Protein AF-A0A5K1HTZ8-F1 (afdb_monomer_lite)

Foldseek 3Di:
DQAAWPDKAFDADPVRHGPPDIDTHHPDPVSVVVCQVVQAQDDDPNDGDHDDD

Structure (mmCIF, N/CA/C/O backbone):
data_AF-A0A5K1HTZ8-F1
#
_entry.id   AF-A0A5K1HTZ8-F1
#
loop_
_atom_site.group_PDB
_atom_site.id
_atom_site.type_symbol
_atom_site.label_atom_id
_atom_site.label_alt_id
_atom_site.label_comp_id
_atom_site.label_asym_id
_atom_site.label_entity_id
_atom_site.label_seq_id
_atom_site.pdbx_PDB_ins_code
_atom_site.Cartn_x
_atom_site.Cartn_y
_atom_site.Cartn_z
_atom_site.occupancy
_atom_site.B_iso_or_equiv
_atom_site.auth_seq_id
_atom_site.auth_comp_id
_atom_site.auth_asym_id
_atom_site.auth_atom_id
_atom_site.pdbx_PDB_model_num
ATOM 1 N N . LYS A 1 1 ? -1.136 5.098 -13.614 1.00 47.62 1 LYS A N 1
ATOM 2 C CA . LYS A 1 1 ? -1.315 3.636 -13.785 1.00 47.62 1 LYS A CA 1
ATOM 3 C C . LYS A 1 1 ? -0.399 2.983 -12.759 1.00 47.62 1 LYS A C 1
ATOM 5 O O . LYS A 1 1 ? 0.796 3.218 -12.833 1.00 47.62 1 LYS A O 1
ATOM 10 N N . TYR A 1 2 ? -0.961 2.350 -11.733 1.00 59.69 2 TYR A N 1
ATOM 11 C CA . TYR A 1 2 ? -0.203 1.658 -10.685 1.00 59.69 2 TYR A CA 1
ATOM 12 C C . TYR A 1 2 ? 0.004 0.229 -11.197 1.00 59.69 2 TYR A C 1
ATOM 14 O O . TYR A 1 2 ? -0.914 -0.283 -11.834 1.00 59.69 2 TYR A O 1
ATOM 22 N N . GLY A 1 3 ? 1.200 -0.334 -11.052 1.00 64.50 3 GLY A N 1
ATOM 23 C CA . GLY A 1 3 ? 1.573 -1.623 -11.638 1.00 64.50 3 GLY A CA 1
ATOM 24 C C . GLY A 1 3 ? 0.695 -2.807 -11.228 1.00 64.50 3 GLY A C 1
ATOM 25 O O . GLY A 1 3 ? -0.295 -2.643 -10.512 1.00 64.50 3 GLY A O 1
ATOM 26 N N . ILE A 1 4 ? 1.051 -4.014 -11.672 1.00 76.69 4 ILE A N 1
ATOM 27 C CA . ILE A 1 4 ? 0.264 -5.209 -11.344 1.00 76.69 4 ILE A CA 1
ATOM 28 C C . ILE A 1 4 ? 0.315 -5.449 -9.828 1.00 76.69 4 ILE A C 1
ATOM 30 O O . ILE A 1 4 ? 1.368 -5.714 -9.241 1.00 76.69 4 ILE A O 1
ATOM 34 N N . ILE A 1 5 ? -0.851 -5.323 -9.191 1.00 80.75 5 ILE A N 1
ATOM 35 C CA . ILE A 1 5 ? -1.038 -5.624 -7.773 1.00 80.75 5 ILE A CA 1
ATOM 36 C C . ILE A 1 5 ? -1.264 -7.126 -7.665 1.00 80.75 5 ILE A C 1
ATOM 38 O O . ILE A 1 5 ? -2.199 -7.661 -8.261 1.00 80.75 5 ILE A O 1
ATOM 42 N N . LYS A 1 6 ? -0.420 -7.791 -6.885 1.00 82.00 6 LYS A N 1
ATOM 43 C CA . LYS A 1 6 ? -0.514 -9.221 -6.611 1.00 82.00 6 LYS A CA 1
ATOM 44 C C . LYS A 1 6 ? -1.545 -9.512 -5.529 1.00 82.00 6 LYS A C 1
ATOM 46 O O . LYS A 1 6 ? -2.320 -10.455 -5.645 1.00 82.00 6 LYS A O 1
ATOM 51 N N . SER A 1 7 ? -1.582 -8.688 -4.484 1.00 81.75 7 SER A N 1
ATOM 52 C CA . SER A 1 7 ? -2.569 -8.818 -3.415 1.00 81.75 7 SER A CA 1
ATOM 53 C C . SER A 1 7 ? -2.796 -7.496 -2.695 1.00 81.75 7 SER A C 1
ATOM 55 O O . SER A 1 7 ? -1.888 -6.682 -2.554 1.00 81.75 7 SER A O 1
ATOM 57 N N . VAL A 1 8 ? -4.013 -7.283 -2.205 1.00 83.56 8 VAL A N 1
ATOM 58 C CA . VAL A 1 8 ? -4.342 -6.173 -1.310 1.00 83.56 8 VAL A CA 1
ATOM 59 C C . VAL A 1 8 ? -5.105 -6.716 -0.116 1.00 83.56 8 VAL A C 1
ATOM 61 O O . VAL A 1 8 ? -6.109 -7.413 -0.256 1.00 83.56 8 VAL A O 1
ATOM 64 N N . ARG A 1 9 ? -4.634 -6.384 1.083 1.00 84.12 9 ARG A N 1
ATOM 65 C CA . ARG A 1 9 ? -5.256 -6.796 2.335 1.00 84.12 9 ARG A CA 1
ATOM 66 C C . ARG A 1 9 ? -5.417 -5.604 3.257 1.00 84.12 9 ARG A C 1
ATOM 68 O O . ARG A 1 9 ? -4.467 -5.149 3.882 1.00 84.12 9 ARG A O 1
ATOM 75 N N . VAL A 1 10 ? -6.647 -5.124 3.382 1.00 83.25 10 VAL A N 1
ATOM 76 C CA . VAL A 1 10 ? -6.996 -4.103 4.375 1.00 83.25 10 VAL A CA 1
ATOM 77 C C . VAL A 1 10 ? -7.165 -4.783 5.724 1.00 83.25 10 VAL A C 1
ATOM 79 O O . VAL A 1 10 ? -7.926 -5.747 5.838 1.00 83.25 10 VAL A O 1
ATOM 82 N N . VAL A 1 11 ? -6.472 -4.290 6.749 1.00 82.62 11 VAL A N 1
ATOM 83 C CA . VAL A 1 11 ? -6.656 -4.816 8.098 1.00 82.62 11 VAL A CA 1
ATOM 84 C C . VAL A 1 11 ? -7.914 -4.200 8.693 1.00 82.62 11 VAL A C 1
ATOM 86 O O . VAL A 1 11 ? -8.020 -2.988 8.891 1.00 82.62 11 VAL A O 1
ATOM 89 N N . ARG A 1 12 ? -8.886 -5.069 8.955 1.00 84.44 12 ARG A N 1
ATOM 90 C CA . ARG A 1 12 ? -10.141 -4.748 9.627 1.00 84.44 12 ARG A CA 1
ATOM 91 C C . ARG A 1 12 ? -10.158 -5.453 10.974 1.00 84.44 12 ARG A C 1
ATOM 93 O O . ARG A 1 12 ? -9.617 -6.550 11.103 1.00 84.44 12 ARG A O 1
ATOM 100 N N . ASP A 1 13 ? -10.732 -4.791 11.963 1.00 82.06 13 ASP A N 1
ATOM 101 C CA . ASP A 1 13 ? -10.992 -5.374 13.270 1.00 82.06 13 ASP A CA 1
ATOM 102 C C . ASP A 1 13 ? -12.085 -6.458 13.184 1.00 82.06 13 ASP A C 1
ATOM 104 O O . ASP A 1 13 ? -12.763 -6.571 12.158 1.00 82.06 13 ASP A O 1
ATOM 108 N N . GLN A 1 14 ? -12.272 -7.250 14.245 1.00 76.94 14 GLN A N 1
ATOM 109 C CA . GLN A 1 14 ? -13.319 -8.282 14.300 1.00 76.94 14 GLN A CA 1
ATOM 110 C C . GLN A 1 14 ? -14.723 -7.675 14.171 1.00 76.94 14 GLN A C 1
ATOM 112 O O . GLN A 1 14 ? -15.621 -8.314 13.632 1.00 76.94 14 GLN A O 1
ATOM 117 N N . GLU A 1 15 ? -14.884 -6.411 14.562 1.00 80.25 15 GLU A N 1
ATOM 118 C CA . GLU A 1 15 ? -16.116 -5.632 14.394 1.00 80.25 15 GLU A CA 1
ATOM 119 C C . GLU A 1 15 ? -16.274 -5.016 12.986 1.00 80.25 15 GLU A C 1
ATOM 121 O O . GLU A 1 15 ? -17.190 -4.236 12.734 1.00 80.25 15 GLU A O 1
ATOM 126 N N . GLY A 1 16 ? -15.370 -5.310 12.043 1.00 74.62 16 GLY A N 1
ATOM 127 C CA . GLY A 1 16 ? -15.420 -4.801 10.666 1.00 74.62 16 GLY A CA 1
ATOM 128 C C . GLY A 1 16 ? -14.901 -3.369 10.487 1.00 74.62 16 GLY A C 1
ATOM 129 O O . GLY A 1 16 ? -14.814 -2.884 9.356 1.00 74.62 16 GLY A O 1
ATOM 130 N N . LYS A 1 17 ? -14.491 -2.697 11.570 1.00 78.25 17 LYS A N 1
ATOM 131 C CA . LYS A 1 17 ? -13.894 -1.356 11.526 1.00 78.25 17 LYS A CA 1
ATOM 132 C C . LYS A 1 17 ? -12.469 -1.421 10.967 1.00 78.25 17 LYS A C 1
ATOM 134 O O . LYS A 1 17 ? -11.636 -2.181 11.453 1.00 78.25 17 LYS A O 1
ATOM 139 N N . SER A 1 18 ? -12.166 -0.630 9.939 1.00 74.38 18 SER A N 1
ATOM 140 C CA . SER A 1 18 ? -10.812 -0.546 9.374 1.00 74.38 18 SER A CA 1
ATOM 141 C C . SER A 1 18 ? -9.830 -0.035 10.429 1.00 74.38 18 SER A C 1
ATOM 143 O O . SER A 1 18 ? -10.046 1.034 10.996 1.00 74.38 18 SER A O 1
ATOM 145 N N . ARG A 1 19 ? -8.719 -0.746 10.655 1.00 74.88 19 ARG A N 1
ATOM 146 C CA . ARG A 1 19 ? -7.677 -0.319 11.609 1.00 74.88 19 ARG A CA 1
ATOM 147 C C . ARG A 1 19 ? -6.809 0.842 11.101 1.00 74.88 19 ARG A C 1
ATOM 149 O O . ARG A 1 19 ? -5.861 1.237 11.766 1.00 74.88 19 ARG A O 1
ATOM 156 N N . GLY A 1 20 ? -7.127 1.391 9.928 1.00 77.62 20 GLY A N 1
ATOM 157 C CA . GLY A 1 20 ? -6.416 2.528 9.338 1.00 77.62 20 GLY A CA 1
ATOM 158 C C . GLY A 1 20 ? -5.148 2.155 8.568 1.00 77.62 20 GLY A C 1
ATOM 159 O O . GLY A 1 20 ? -4.440 3.047 8.117 1.00 77.62 20 GLY A O 1
ATOM 160 N N . TYR A 1 21 ? -4.872 0.862 8.376 1.00 81.44 21 TYR A N 1
ATOM 161 C CA . TYR A 1 21 ? -3.749 0.383 7.572 1.00 81.44 21 TYR A CA 1
ATOM 162 C C . 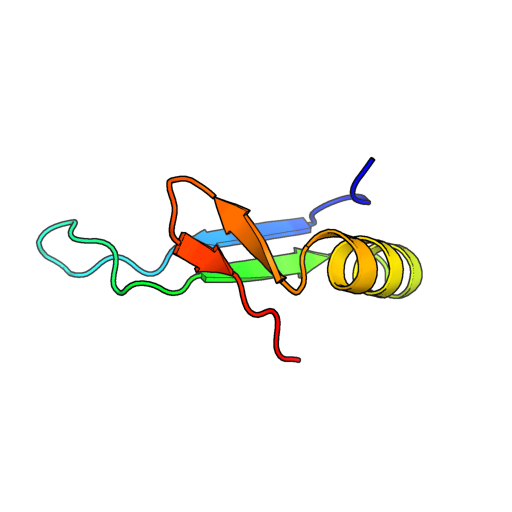TYR A 1 21 ? -4.129 -0.840 6.729 1.00 81.44 21 TYR A C 1
ATOM 164 O O . TYR A 1 21 ? -5.094 -1.562 7.004 1.00 81.44 21 TYR A O 1
ATOM 172 N N . GLY A 1 22 ? -3.365 -1.062 5.666 1.00 84.12 22 GLY A N 1
ATOM 173 C CA . GLY A 1 22 ? -3.531 -2.184 4.756 1.00 84.12 22 GLY A CA 1
ATOM 174 C C . GLY A 1 22 ? -2.215 -2.505 4.067 1.00 84.12 22 GLY A C 1
ATOM 175 O O . GLY A 1 22 ? -1.366 -1.636 3.895 1.00 84.12 22 GLY A O 1
ATOM 176 N N . PHE A 1 23 ? -2.063 -3.763 3.689 1.00 84.81 23 PHE A N 1
ATOM 177 C CA . PHE A 1 23 ? -0.895 -4.274 2.995 1.00 84.81 23 PHE A CA 1
ATOM 178 C C . PHE A 1 23 ? -1.208 -4.399 1.510 1.00 84.81 23 PHE A C 1
ATOM 180 O O . PHE A 1 23 ? -2.294 -4.849 1.134 1.00 84.81 23 PHE A O 1
ATOM 187 N N . VAL A 1 24 ? -0.259 -3.999 0.671 1.00 83.38 24 VAL A N 1
ATOM 188 C CA . VAL A 1 24 ? -0.344 -4.150 -0.781 1.00 83.38 24 VAL A CA 1
ATOM 189 C C . VAL A 1 24 ? 0.912 -4.871 -1.238 1.00 83.38 24 VAL A C 1
ATOM 191 O O . VAL A 1 24 ? 2.020 -4.389 -1.021 1.00 83.38 24 VAL A O 1
ATOM 194 N N . GLU A 1 25 ? 0.728 -6.027 -1.859 1.00 85.19 25 GLU A N 1
ATOM 195 C CA . GLU A 1 25 ? 1.790 -6.815 -2.465 1.00 85.19 25 GLU A CA 1
ATOM 196 C C . GLU A 1 25 ? 1.785 -6.562 -3.973 1.00 85.19 25 GLU A C 1
ATOM 198 O O . GLU A 1 25 ? 0.742 -6.651 -4.627 1.00 85.19 25 GLU A O 1
ATOM 203 N N . PHE A 1 26 ? 2.949 -6.234 -4.522 1.00 83.88 26 PHE A N 1
ATOM 204 C CA . PHE A 1 26 ? 3.150 -6.029 -5.954 1.00 83.88 26 PHE A CA 1
ATOM 205 C C . PHE A 1 26 ? 3.888 -7.221 -6.545 1.00 83.88 26 PHE A C 1
ATOM 207 O O . PHE A 1 26 ? 4.674 -7.871 -5.858 1.00 83.88 26 PHE A O 1
ATOM 214 N N . ASP A 1 27 ? 3.635 -7.494 -7.821 1.00 82.69 27 ASP A N 1
ATOM 215 C CA . ASP A 1 27 ? 4.271 -8.619 -8.506 1.00 82.69 27 ASP A CA 1
ATOM 216 C 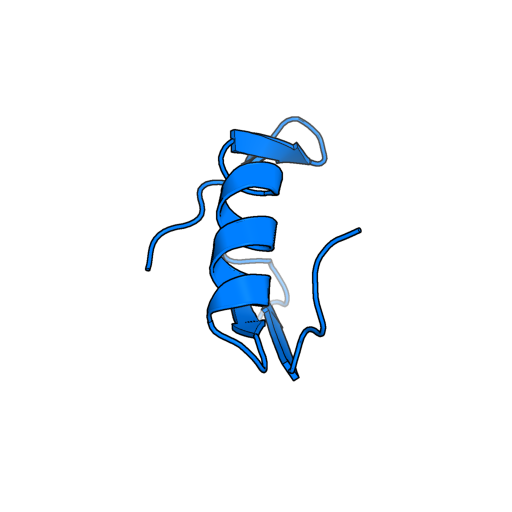C . ASP A 1 27 ? 5.747 -8.333 -8.832 1.00 82.69 27 ASP A C 1
ATOM 218 O O . ASP A 1 27 ? 6.612 -9.190 -8.677 1.00 82.69 27 ASP A O 1
ATOM 222 N N . SER A 1 28 ? 6.047 -7.083 -9.200 1.00 84.44 28 SER A N 1
ATOM 223 C CA . SER A 1 28 ? 7.384 -6.634 -9.587 1.00 84.44 28 SER A CA 1
ATOM 224 C C . SER A 1 28 ? 7.877 -5.453 -8.755 1.00 84.44 28 SER A C 1
ATOM 226 O O . SER A 1 28 ? 7.121 -4.562 -8.361 1.00 84.44 28 SER A O 1
ATOM 228 N N . LYS A 1 29 ? 9.196 -5.402 -8.527 1.00 83.12 29 LYS A N 1
ATOM 229 C CA . LYS A 1 29 ? 9.840 -4.311 -7.778 1.00 83.12 29 LYS A CA 1
ATOM 230 C C . LYS A 1 29 ? 9.729 -2.964 -8.501 1.00 83.12 29 LYS A C 1
ATOM 232 O O . LYS A 1 29 ? 9.575 -1.934 -7.855 1.00 83.12 29 LYS A O 1
ATOM 237 N N . GLU A 1 30 ? 9.783 -2.956 -9.829 1.00 84.75 30 GLU A N 1
ATOM 238 C CA . GLU A 1 30 ? 9.622 -1.737 -10.637 1.00 84.75 30 GLU A CA 1
ATOM 239 C C . GLU A 1 30 ? 8.209 -1.149 -10.512 1.00 84.75 30 GLU A C 1
ATOM 241 O O . GLU A 1 30 ? 8.036 0.061 -10.324 1.00 84.75 30 GLU A O 1
ATOM 246 N N . ASP A 1 31 ? 7.202 -2.025 -10.521 1.00 82.31 31 ASP A N 1
ATOM 247 C CA . ASP A 1 31 ? 5.805 -1.680 -10.271 1.00 82.31 31 ASP A CA 1
ATOM 248 C C . ASP A 1 31 ? 5.600 -1.163 -8.847 1.00 82.31 31 ASP A C 1
ATOM 250 O O . ASP A 1 31 ? 4.930 -0.144 -8.659 1.00 82.31 31 ASP A O 1
ATOM 254 N N . PHE A 1 32 ? 6.237 -1.802 -7.860 1.00 81.00 32 PHE A N 1
ATOM 255 C CA . PHE A 1 32 ? 6.259 -1.333 -6.477 1.00 81.00 32 PHE A CA 1
ATOM 256 C C . PHE A 1 32 ? 6.844 0.078 -6.370 1.00 81.00 32 PHE A C 1
ATOM 258 O O . PHE A 1 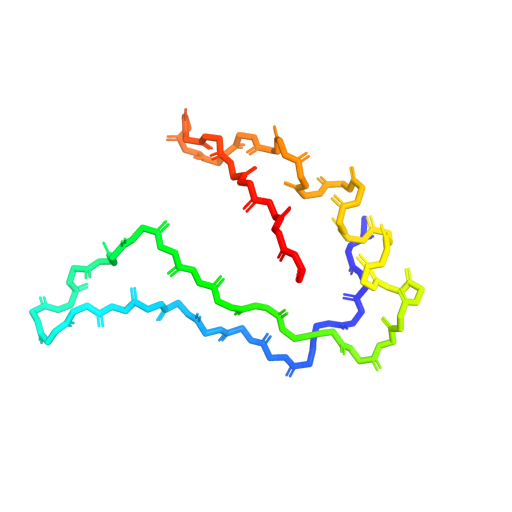32 ? 6.211 0.951 -5.788 1.00 81.00 32 PHE A O 1
ATOM 265 N N . VAL A 1 33 ? 8.014 0.347 -6.960 1.00 83.56 33 VAL A N 1
ATOM 266 C CA . VAL A 1 33 ? 8.661 1.672 -6.900 1.00 83.56 33 VAL A CA 1
ATOM 267 C C . VAL A 1 33 ? 7.791 2.739 -7.563 1.00 83.56 33 VAL A C 1
ATOM 269 O O . VAL A 1 33 ? 7.649 3.850 -7.045 1.00 83.56 33 VAL A O 1
ATOM 272 N N . THR A 1 34 ? 7.180 2.410 -8.699 1.00 83.44 34 THR A N 1
ATOM 273 C CA . THR A 1 34 ? 6.281 3.321 -9.414 1.00 83.44 34 THR A CA 1
ATOM 274 C C . THR A 1 34 ? 5.027 3.596 -8.594 1.00 83.44 34 THR A C 1
ATOM 276 O O . THR A 1 34 ? 4.626 4.753 -8.441 1.00 83.44 34 THR A O 1
ATOM 279 N N . ALA A 1 35 ? 4.421 2.556 -8.025 1.00 80.75 35 ALA A N 1
ATOM 280 C CA . ALA A 1 35 ? 3.255 2.696 -7.175 1.00 80.75 35 ALA A CA 1
ATOM 281 C C . ALA A 1 35 ? 3.585 3.463 -5.896 1.00 80.75 35 ALA A C 1
ATOM 283 O O . ALA A 1 35 ? 2.851 4.384 -5.567 1.00 80.75 35 ALA A O 1
ATOM 284 N N . TYR A 1 36 ? 4.714 3.183 -5.248 1.00 81.69 36 TYR A N 1
ATOM 285 C CA . 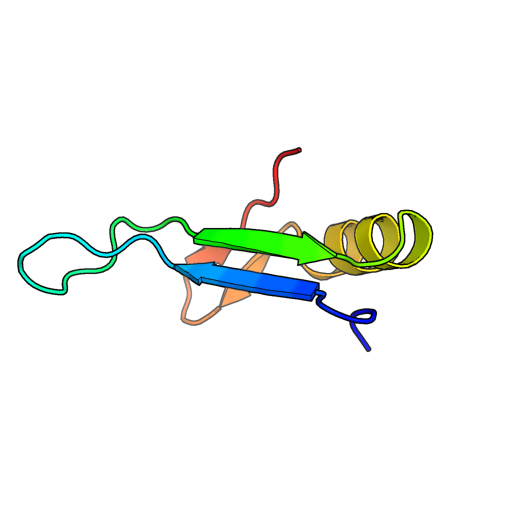TYR A 1 36 ? 5.217 3.899 -4.080 1.00 81.69 36 TYR A CA 1
ATOM 286 C C . TYR A 1 36 ? 5.341 5.395 -4.363 1.00 81.69 36 TYR A C 1
ATOM 288 O O . TYR A 1 36 ? 4.742 6.201 -3.662 1.00 81.69 36 TYR A O 1
ATOM 296 N N . LYS A 1 37 ? 6.023 5.787 -5.446 1.00 81.81 37 LYS A N 1
ATOM 297 C CA . LYS A 1 37 ? 6.178 7.205 -5.814 1.00 81.81 37 LYS A CA 1
ATOM 298 C C . LYS A 1 37 ? 4.844 7.916 -6.054 1.00 81.81 37 LYS A C 1
ATOM 300 O O . LYS A 1 37 ? 4.736 9.103 -5.775 1.00 81.81 37 LYS A O 1
ATOM 305 N N . ASN A 1 38 ? 3.843 7.207 -6.577 1.00 78.38 38 ASN A N 1
ATOM 306 C CA . ASN A 1 38 ? 2.535 7.780 -6.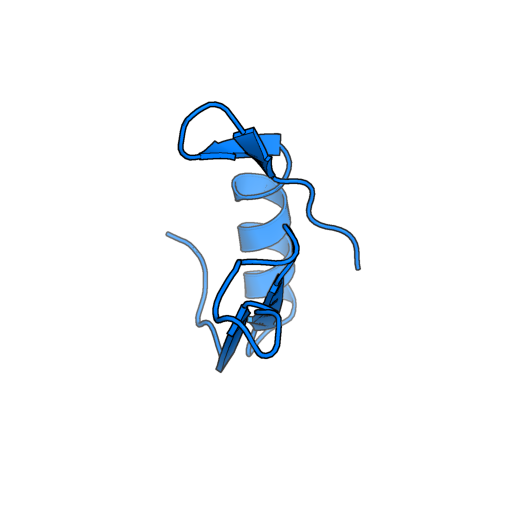911 1.00 78.38 38 ASN A CA 1
ATOM 307 C C . ASN A 1 38 ? 1.479 7.641 -5.795 1.00 78.38 38 ASN A C 1
ATOM 309 O O . ASN A 1 38 ? 0.445 8.310 -5.844 1.00 78.38 38 ASN A O 1
ATOM 313 N N . ALA A 1 39 ? 1.665 6.715 -4.855 1.00 77.19 39 ALA A N 1
ATOM 314 C CA . ALA A 1 39 ? 0.732 6.416 -3.771 1.00 77.19 39 ALA A CA 1
ATOM 315 C C . ALA A 1 39 ? 1.188 7.031 -2.446 1.00 77.19 39 ALA A C 1
ATOM 317 O O . ALA A 1 39 ? 0.339 7.424 -1.645 1.00 77.19 39 ALA A O 1
ATOM 318 N N . ASN A 1 40 ? 2.501 7.163 -2.234 1.00 77.06 40 ASN A N 1
ATOM 319 C CA . ASN A 1 40 ? 3.042 7.854 -1.078 1.00 77.06 40 ASN A CA 1
ATOM 320 C C . ASN A 1 40 ? 2.561 9.310 -1.096 1.00 77.06 40 ASN A C 1
ATOM 322 O O . ASN A 1 40 ? 2.658 10.000 -2.111 1.00 77.06 40 ASN A O 1
ATOM 326 N N . TYR A 1 41 ? 1.985 9.752 0.020 1.00 74.31 41 TYR A N 1
ATOM 327 C CA . TYR A 1 41 ? 1.378 11.069 0.202 1.00 74.31 41 TYR A CA 1
ATOM 328 C C . TYR A 1 41 ? 0.117 11.366 -0.607 1.00 74.31 41 TYR A C 1
ATOM 330 O O . TYR A 1 41 ? -0.357 12.509 -0.598 1.00 74.31 41 TYR A O 1
ATOM 338 N N . ARG A 1 42 ? -0.490 10.361 -1.240 1.00 78.62 42 ARG A N 1
ATOM 339 C CA . ARG A 1 42 ? -1.789 10.542 -1.883 1.00 78.62 42 ARG A CA 1
ATOM 340 C C . ARG A 1 42 ? -2.849 10.820 -0.817 1.00 78.62 42 ARG A C 1
ATOM 342 O O . ARG A 1 42 ? -2.896 10.153 0.211 1.00 78.62 42 ARG A O 1
ATOM 349 N N . LYS A 1 43 ? -3.714 11.806 -1.055 1.00 77.06 43 LYS A N 1
ATOM 350 C CA . LYS A 1 43 ? -4.925 12.003 -0.251 1.00 77.06 43 LYS A CA 1
ATOM 351 C C . LYS A 1 43 ? -6.030 11.108 -0.800 1.00 77.06 43 LYS A C 1
ATOM 353 O O . LYS A 1 43 ? -6.382 11.227 -1.972 1.00 77.06 43 LYS A O 1
ATOM 358 N N . ILE A 1 44 ? -6.572 10.237 0.039 1.00 77.31 44 ILE A N 1
ATOM 359 C CA . ILE A 1 44 ? -7.796 9.485 -0.237 1.00 77.31 44 ILE A CA 1
ATOM 360 C C . ILE A 1 44 ? -8.785 9.869 0.854 1.00 77.31 44 ILE A C 1
ATOM 362 O O . ILE A 1 44 ? -8.470 9.760 2.033 1.00 77.31 44 ILE A O 1
ATOM 366 N N . ASP A 1 45 ? -9.953 10.369 0.458 1.00 74.50 45 ASP A N 1
ATOM 367 C CA . ASP A 1 45 ? -11.028 10.723 1.395 1.00 74.50 45 ASP A CA 1
ATOM 368 C C . ASP A 1 45 ? -10.592 11.719 2.494 1.00 74.50 45 ASP A C 1
ATOM 370 O O . ASP A 1 45 ? -10.925 11.593 3.666 1.00 74.50 45 ASP A O 1
ATOM 374 N N . GLY A 1 46 ? -9.726 12.676 2.140 1.00 80.00 46 GLY A N 1
ATOM 375 C CA . GLY A 1 46 ? -9.139 13.636 3.087 1.00 80.00 46 GLY A CA 1
ATOM 376 C C . GLY A 1 46 ? -7.982 13.092 3.938 1.00 80.00 46 GLY A C 1
ATOM 377 O O . GLY A 1 46 ? -7.230 13.884 4.509 1.00 80.00 46 GLY A O 1
ATOM 378 N N . HIS A 1 47 ? -7.759 11.778 3.940 1.00 74.81 47 HIS A N 1
ATOM 379 C CA . HIS A 1 47 ? -6.715 11.101 4.700 1.00 74.81 47 HIS A CA 1
ATOM 380 C C . HIS A 1 47 ? -5.462 10.902 3.841 1.00 74.81 47 HIS A C 1
ATOM 382 O O . HIS A 1 47 ? -5.524 10.448 2.696 1.00 74.81 47 HIS A O 1
ATOM 388 N N . LYS A 1 48 ? -4.298 11.282 4.377 1.00 79.44 48 LYS A N 1
ATOM 389 C CA . LYS A 1 48 ? -3.012 11.114 3.693 1.00 79.44 48 LYS A CA 1
ATOM 390 C C . LYS A 1 48 ? -2.553 9.672 3.869 1.00 79.44 48 LYS A C 1
ATOM 392 O O . LYS A 1 48 ? -2.369 9.227 4.997 1.00 79.44 48 LYS A O 1
ATOM 397 N N . ILE A 1 49 ? -2.361 8.964 2.765 1.00 79.88 49 ILE A N 1
ATOM 398 C CA . ILE A 1 49 ? -1.806 7.615 2.791 1.00 79.88 49 ILE A CA 1
ATOM 399 C C . ILE A 1 49 ? -0.286 7.728 2.833 1.00 79.88 49 ILE A C 1
ATOM 401 O O . ILE A 1 49 ? 0.311 8.482 2.059 1.00 79.88 49 ILE A O 1
ATOM 405 N N . ILE A 1 50 ? 0.328 6.986 3.745 1.00 80.25 50 ILE A N 1
ATOM 406 C CA . ILE A 1 50 ? 1.777 6.835 3.833 1.00 80.25 50 ILE A CA 1
ATOM 407 C C . ILE A 1 50 ? 2.072 5.399 3.429 1.00 80.25 50 ILE A C 1
ATOM 409 O O . ILE A 1 50 ? 1.419 4.473 3.908 1.00 80.25 50 ILE A O 1
ATOM 413 N N . VAL A 1 51 ? 3.008 5.235 2.502 1.00 78.44 51 VAL A N 1
ATOM 414 C CA . VAL A 1 51 ? 3.505 3.917 2.115 1.00 78.44 51 VAL A CA 1
ATOM 415 C C . VAL A 1 51 ? 4.885 3.784 2.739 1.00 78.44 51 VAL A C 1
ATOM 417 O O . VAL A 1 51 ? 5.738 4.642 2.514 1.00 78.44 51 VAL A O 1
ATOM 420 N N . ASP A 1 52 ? 5.070 2.733 3.526 1.00 75.75 52 ASP A N 1
ATOM 421 C CA . ASP A 1 52 ? 6.331 2.346 4.164 1.00 75.75 52 ASP A CA 1
ATOM 422 C C . ASP A 1 52 ? 6.651 0.903 3.727 1.00 75.75 52 ASP A C 1
ATOM 424 O O . ASP A 1 52 ? 5.717 0.172 3.370 1.00 75.75 52 ASP A O 1
ATOM 428 N N . TYR A 1 53 ? 7.932 0.528 3.645 1.00 66.94 53 TYR A N 1
ATOM 429 C CA . TYR A 1 53 ? 8.391 -0.755 3.086 1.00 66.94 53 TYR A CA 1
ATOM 430 C C . TYR A 1 53 ? 9.145 -1.606 4.100 1.00 66.94 53 TYR A C 1
ATOM 432 O O . TYR A 1 53 ? 9.887 -1.026 4.919 1.00 66.94 53 TYR A O 1
#

Sequence (53 aa):
KYGIIKSVRVVRDQEGKSRGYGFVEFDSKEDFVTAYKNANYRKIDGHKIIVDY

Secondary structure (DSSP, 8-state):
----EEEEEEEE-TTS-EEEEEEEEESSHHHHHHHHHHHTT-EETTEEP----

InterPro domains:
  IPR000504 RNA recognition motif domain [PF00076] (1-49)
  IPR000504 RNA recognition motif domain [PS50102] (1-53)
  IPR012677 Nucleotide-binding alpha-beta plait domain superfamily [G3DSA:3.30.70.330] (1-53)
  IPR03597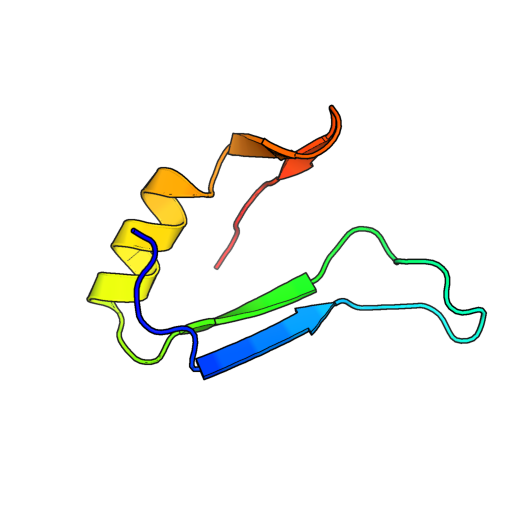9 RNA-binding domain superfamily [SSF54928] (1-53)
  IPR051183 U1 snRNP 70 kDa and U11/U12 snRNP 35 kDa [PTHR13952] (1-53)

Organism: NCBI:txid210225

Radius of gyration: 11.99 Å; chains: 1; bounding box: 26×23×28 Å

pLDDT: mean 78.72, std 6.62, range [47.62, 85.19]